Protein AF-B8GD30-F1 (afdb_monomer_lite)

Sequence (114 aa):
MPALRFDWRWIALLIIIVVLANTRSLPWPLTALALAIPAGWLLYQAAQTLGIDLPGTRPSTRVTYWRGRRIETSGPSRRQVVNRANLAPGLLYGVFGLALALAALAVVARNLGV

Foldseek 3Di:
DDDPPPDCVVVLVVLLVVCVVCVVPDDLVSNLCNLLVLLVVLLVVLCVLQQNDDPPPQQPFDFDADPNDTDTDRDPDPRPPNDPVSNVSSVVSNVSSVVSNVVSVVSVCVVVVD

Secondary structure (DSSP, 8-state):
-------THHHHHHHHHHHHHTTTTS-HHHHHHHHHHHHHHHHHHHHHHTT---TT----EEEEEETTEEEEEEPPP------HHHHHHHHHHHHHHHHHHHHHHHHHHHHHT-

Radius of gyration: 20.25 Å; chains: 1; bounding box: 41×41×55 Å

Organism: Chloroflexus aggregans (strain MD-66 / DSM 9485) (NCBI:txid326427)

pLDDT: mean 77.42, std 10.11, range [45.0, 90.38]

Structure (mmCIF, N/CA/C/O backbone):
data_AF-B8GD30-F1
#
_entry.id   AF-B8GD30-F1
#
loop_
_atom_site.group_PDB
_atom_site.id
_atom_site.type_symbol
_atom_site.label_atom_id
_atom_site.label_alt_id
_atom_site.label_comp_id
_atom_site.label_asym_id
_atom_site.label_entity_id
_atom_site.label_seq_id
_atom_site.pdbx_PDB_ins_code
_atom_site.Cartn_x
_atom_site.Cartn_y
_atom_site.Cartn_z
_atom_site.occupancy
_atom_site.B_iso_or_equiv
_atom_site.auth_seq_id
_atom_site.auth_comp_id
_atom_site.auth_asym_id
_atom_site.auth_atom_id
_atom_site.pdbx_PDB_model_num
ATOM 1 N N . MET A 1 1 ? -20.816 1.074 -31.509 1.00 45.00 1 MET A N 1
ATOM 2 C CA . MET A 1 1 ? -21.193 1.778 -30.263 1.00 45.00 1 MET A CA 1
ATOM 3 C C . MET A 1 1 ? -19.948 1.913 -29.398 1.00 45.00 1 MET A C 1
ATOM 5 O O . MET A 1 1 ? -19.244 0.915 -29.280 1.00 45.00 1 MET A O 1
ATOM 9 N N . PRO A 1 2 ? -19.599 3.099 -28.872 1.00 59.50 2 PRO A N 1
ATOM 10 C CA . PRO A 1 2 ? -18.422 3.236 -28.019 1.00 59.50 2 PRO A CA 1
ATOM 11 C C . PRO A 1 2 ? -18.666 2.497 -26.698 1.00 59.50 2 PRO A C 1
ATOM 13 O O . PRO A 1 2 ? -19.664 2.737 -26.023 1.00 59.50 2 PRO A O 1
ATOM 16 N N . ALA A 1 3 ? -17.777 1.565 -26.352 1.00 64.38 3 ALA A N 1
ATOM 17 C CA . ALA A 1 3 ? -17.828 0.863 -25.078 1.00 64.38 3 ALA A CA 1
ATOM 18 C C . ALA A 1 3 ? -17.608 1.874 -23.946 1.00 64.38 3 ALA A C 1
ATOM 20 O O . ALA A 1 3 ? -16.599 2.583 -23.936 1.00 64.38 3 ALA A O 1
ATOM 21 N N . LEU A 1 4 ? -18.553 1.948 -23.007 1.00 62.94 4 LEU A N 1
ATOM 22 C CA . LEU A 1 4 ? -18.420 2.759 -21.803 1.00 62.94 4 LEU A CA 1
ATOM 23 C C . LEU A 1 4 ? -17.215 2.217 -21.016 1.00 62.94 4 LEU A C 1
ATOM 25 O O . LEU A 1 4 ? -17.295 1.170 -20.376 1.00 62.94 4 LEU A O 1
ATOM 29 N N . ARG A 1 5 ? -16.058 2.879 -21.122 1.00 66.19 5 ARG A N 1
ATOM 30 C CA . ARG A 1 5 ? -14.862 2.509 -20.356 1.00 66.19 5 ARG A CA 1
ATOM 31 C C . ARG A 1 5 ? -15.091 2.971 -18.929 1.00 66.19 5 ARG A C 1
ATOM 33 O O . ARG A 1 5 ? -14.813 4.114 -18.581 1.00 66.19 5 ARG A O 1
ATOM 40 N N . PHE A 1 6 ? -15.675 2.086 -18.136 1.00 70.88 6 PHE A N 1
ATOM 41 C CA . PHE A 1 6 ? -15.918 2.326 -16.730 1.00 70.88 6 PHE A CA 1
ATOM 42 C C . PHE A 1 6 ? -14.569 2.372 -15.997 1.00 70.88 6 PHE A C 1
ATOM 44 O O . PHE A 1 6 ? -13.901 1.352 -15.830 1.00 70.88 6 PHE A O 1
ATOM 51 N N . ASP A 1 7 ? -14.130 3.576 -15.630 1.00 81.44 7 ASP A N 1
ATOM 52 C CA . ASP A 1 7 ? -12.876 3.776 -14.908 1.00 81.44 7 ASP A CA 1
ATOM 53 C C . ASP A 1 7 ? -13.108 3.518 -13.412 1.00 81.44 7 ASP A C 1
ATOM 55 O O . ASP A 1 7 ? -13.830 4.252 -12.735 1.00 81.44 7 ASP A O 1
ATOM 59 N N . TRP A 1 8 ? -12.494 2.454 -12.892 1.00 81.69 8 TRP A N 1
ATOM 60 C CA . TRP A 1 8 ? -12.580 2.032 -11.489 1.00 81.69 8 TRP A CA 1
ATOM 61 C C . TRP A 1 8 ? -12.157 3.133 -10.503 1.00 81.69 8 TRP A C 1
ATOM 63 O O . TRP A 1 8 ? -12.558 3.110 -9.336 1.00 81.69 8 TRP A O 1
ATOM 73 N N . ARG A 1 9 ? -11.392 4.128 -10.973 1.00 81.62 9 ARG A N 1
ATOM 74 C CA . ARG A 1 9 ? -11.017 5.321 -10.207 1.00 81.62 9 ARG A CA 1
ATOM 75 C C . ARG A 1 9 ? -12.230 6.075 -9.662 1.00 81.62 9 ARG A C 1
ATOM 77 O O . ARG A 1 9 ? -12.144 6.610 -8.561 1.00 81.62 9 ARG A O 1
ATOM 84 N N . TRP A 1 10 ? -13.364 6.069 -10.370 1.00 80.31 10 TRP A N 1
ATOM 85 C CA . TRP A 1 10 ? -14.601 6.699 -9.894 1.00 80.31 10 TRP A CA 1
ATOM 86 C C . TRP A 1 10 ? -15.222 5.959 -8.709 1.00 80.31 10 TRP A C 1
ATOM 88 O O . TRP A 1 10 ? -15.702 6.603 -7.780 1.00 80.31 10 TRP A O 1
ATOM 98 N N . ILE A 1 11 ? -15.149 4.623 -8.692 1.00 78.00 11 ILE A N 1
ATOM 99 C CA . ILE A 1 11 ? -15.564 3.831 -7.525 1.00 78.00 11 ILE A CA 1
ATOM 100 C C . ILE A 1 11 ? -14.656 4.153 -6.338 1.00 78.00 11 ILE A C 1
ATOM 102 O O . ILE A 1 11 ? -15.151 4.409 -5.244 1.00 78.00 11 ILE A O 1
ATOM 106 N N . ALA A 1 12 ? -13.338 4.187 -6.551 1.00 75.31 12 ALA A N 1
ATOM 107 C CA . ALA A 1 12 ? -12.383 4.511 -5.493 1.00 75.31 12 ALA A CA 1
ATOM 108 C C . ALA A 1 12 ? -12.627 5.915 -4.908 1.00 75.31 12 ALA A C 1
ATOM 110 O O . ALA A 1 12 ? -12.662 6.071 -3.688 1.00 75.31 12 ALA A O 1
ATOM 111 N N . LEU A 1 13 ? -12.869 6.916 -5.762 1.00 75.19 13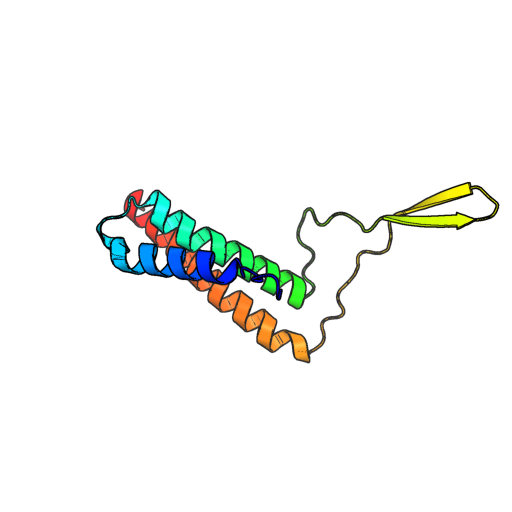 LEU A N 1
ATOM 112 C CA . LEU A 1 13 ? -13.216 8.275 -5.341 1.00 75.19 13 LEU A CA 1
ATOM 113 C C . LEU A 1 13 ? -14.505 8.295 -4.505 1.00 75.19 13 LEU A C 1
ATOM 115 O O . LEU A 1 13 ? -14.543 8.918 -3.447 1.00 75.19 13 LEU A O 1
ATOM 119 N N . LEU A 1 14 ? -15.545 7.588 -4.952 1.00 76.94 14 LEU A N 1
ATOM 120 C CA . LEU A 1 14 ? -16.829 7.532 -4.255 1.00 76.94 14 LEU A CA 1
ATOM 121 C C . LEU A 1 14 ? -16.692 6.874 -2.878 1.00 76.94 14 LEU A C 1
ATOM 123 O O . LEU A 1 14 ? -17.211 7.405 -1.899 1.00 76.94 14 LEU A O 1
ATOM 127 N N . ILE A 1 15 ? -15.932 5.779 -2.778 1.00 76.00 15 ILE A N 1
ATOM 128 C CA . ILE A 1 15 ? -15.617 5.130 -1.497 1.00 76.00 15 ILE A CA 1
ATOM 129 C C . ILE A 1 15 ? -14.920 6.120 -0.555 1.00 76.00 15 ILE A C 1
ATOM 131 O O . ILE A 1 15 ? -15.327 6.251 0.598 1.00 76.00 15 ILE A O 1
ATOM 135 N N . ILE A 1 16 ? -13.915 6.855 -1.043 1.00 73.81 16 ILE A N 1
ATOM 136 C CA . ILE A 1 16 ? -13.187 7.854 -0.247 1.00 73.81 16 ILE A CA 1
ATOM 137 C C . ILE A 1 16 ? -14.134 8.947 0.267 1.00 73.81 16 ILE A C 1
ATOM 139 O O . ILE A 1 16 ? -14.093 9.284 1.451 1.00 73.81 16 ILE A O 1
ATOM 143 N N . ILE A 1 17 ? -15.016 9.469 -0.592 1.00 77.25 17 ILE A N 1
ATOM 144 C CA . ILE A 1 17 ? -15.991 10.506 -0.224 1.00 77.25 17 ILE A CA 1
ATOM 145 C C . ILE A 1 17 ? -16.969 9.986 0.835 1.00 77.25 17 ILE A C 1
ATOM 147 O O . ILE A 1 17 ? -17.204 10.669 1.829 1.00 77.25 17 ILE A O 1
ATOM 151 N N . VAL A 1 18 ? -17.509 8.777 0.658 1.00 72.88 18 VAL A N 1
ATOM 152 C CA . VAL A 1 18 ? -18.440 8.160 1.617 1.00 72.88 18 VAL A CA 1
ATOM 153 C C . VAL A 1 18 ? -17.775 7.971 2.978 1.00 72.88 18 VAL A C 1
ATOM 155 O O . VAL A 1 18 ? -18.390 8.285 4.000 1.00 72.88 18 VAL A O 1
ATOM 158 N N . VAL A 1 19 ? -16.519 7.515 2.999 1.00 70.62 19 VAL A N 1
ATOM 159 C CA . VAL A 1 19 ? -15.747 7.365 4.236 1.00 70.62 19 VAL A CA 1
ATOM 160 C C . VAL A 1 19 ? -15.541 8.716 4.913 1.00 70.62 19 VAL A C 1
ATOM 162 O O . VAL A 1 19 ? -15.848 8.837 6.096 1.00 70.62 19 VAL A O 1
ATOM 165 N N . LEU A 1 20 ? -15.077 9.731 4.175 1.00 69.38 20 LEU A N 1
ATOM 166 C CA . LEU A 1 20 ? -14.850 11.085 4.694 1.00 69.38 20 LEU A CA 1
ATOM 167 C C . LEU A 1 20 ? -16.130 11.690 5.283 1.00 69.38 20 LEU A C 1
ATOM 169 O O . LEU A 1 20 ? -16.115 12.172 6.419 1.00 69.38 20 LEU A O 1
ATOM 173 N N . ALA A 1 21 ? -17.237 11.598 4.545 1.00 74.75 21 ALA A N 1
ATOM 174 C CA . ALA A 1 21 ? -18.535 12.139 4.939 1.00 74.75 21 ALA A CA 1
ATOM 175 C C . ALA A 1 21 ? -19.120 11.455 6.186 1.00 74.75 21 ALA A C 1
ATOM 177 O O . ALA A 1 21 ? -19.831 12.095 6.955 1.00 74.75 21 ALA A O 1
ATOM 178 N N . ASN A 1 22 ? -18.797 10.177 6.415 1.00 74.62 22 ASN A N 1
ATOM 179 C CA . ASN A 1 22 ? -19.353 9.384 7.515 1.00 74.62 22 ASN A CA 1
ATOM 180 C C . ASN A 1 22 ? -18.313 9.020 8.584 1.00 74.62 22 ASN A C 1
ATOM 182 O O . ASN A 1 22 ? -18.543 8.112 9.380 1.00 74.62 22 ASN A O 1
ATOM 186 N N . THR A 1 23 ? -17.175 9.717 8.645 1.00 65.00 23 THR A N 1
ATOM 187 C CA . THR A 1 23 ? -16.068 9.409 9.577 1.00 65.00 23 THR A CA 1
ATOM 188 C C . THR A 1 23 ? -16.485 9.325 11.048 1.00 65.00 23 THR A C 1
ATOM 190 O O . THR A 1 23 ? -15.850 8.604 11.812 1.00 65.00 23 THR A O 1
ATOM 193 N N . ARG A 1 24 ? -17.549 10.029 11.460 1.00 70.38 24 ARG A N 1
ATOM 194 C CA . ARG A 1 24 ? -18.096 9.976 12.831 1.00 70.38 24 ARG A CA 1
ATOM 195 C C . ARG A 1 24 ? -19.023 8.786 13.095 1.00 70.38 24 ARG A C 1
ATOM 197 O O . ARG A 1 24 ? -19.239 8.445 14.251 1.00 70.38 24 ARG A O 1
ATOM 204 N N . SER A 1 25 ? -19.580 8.196 12.044 1.00 74.81 25 SER A N 1
ATOM 205 C CA . SER A 1 25 ? -20.614 7.154 12.110 1.00 74.81 25 SER A CA 1
ATOM 206 C C . SER A 1 25 ? -20.083 5.780 11.702 1.00 74.81 25 SER A C 1
ATOM 208 O O . SER A 1 25 ? -20.702 4.761 11.996 1.00 74.81 25 SER A O 1
ATOM 210 N N . LEU A 1 26 ? -18.945 5.744 11.006 1.00 72.69 26 LEU A N 1
ATOM 211 C CA . LEU A 1 26 ? -18.296 4.518 10.568 1.00 72.69 26 LEU A CA 1
ATOM 212 C C . LEU A 1 26 ? -17.538 3.848 11.726 1.00 72.69 26 LEU A C 1
ATOM 214 O O . LEU A 1 26 ? -16.794 4.522 12.443 1.00 72.69 26 LEU A O 1
ATOM 218 N N . PRO A 1 27 ? -17.650 2.514 11.865 1.00 82.62 27 PRO A N 1
ATOM 219 C CA . PRO A 1 27 ? -16.780 1.728 12.726 1.00 82.62 27 PRO A CA 1
ATOM 220 C C . PRO A 1 27 ? -15.308 2.075 12.487 1.00 82.62 27 PRO A C 1
ATOM 222 O O . PRO A 1 27 ? -14.848 2.103 11.342 1.00 82.62 27 PRO A O 1
ATOM 225 N N . TRP A 1 28 ? -14.552 2.281 13.566 1.00 82.81 28 TRP A N 1
ATOM 226 C CA . TRP A 1 28 ? -13.130 2.617 13.481 1.00 82.81 28 TRP A CA 1
ATOM 227 C C . TRP A 1 28 ? -12.276 1.635 12.649 1.00 82.81 28 TRP A C 1
ATOM 229 O O . TRP A 1 28 ? -11.323 2.099 12.022 1.00 82.81 28 TRP A O 1
ATOM 239 N N . PRO A 1 29 ? -12.586 0.319 12.543 1.00 84.62 29 PRO A N 1
ATOM 240 C CA . PRO A 1 29 ? -11.817 -0.566 11.670 1.00 84.62 29 PRO A CA 1
ATOM 241 C C . PRO A 1 29 ? -11.959 -0.181 10.195 1.00 84.62 29 PRO A C 1
ATOM 243 O O . PRO A 1 29 ? -10.997 -0.268 9.437 1.00 84.62 29 PRO A O 1
ATOM 246 N N . LEU A 1 30 ? -13.144 0.282 9.780 1.00 84.25 30 LEU A N 1
ATOM 247 C CA . LEU A 1 30 ? -13.402 0.691 8.399 1.00 84.25 30 LEU A CA 1
ATOM 248 C C . LEU A 1 30 ? -12.693 2.001 8.065 1.00 84.25 30 LEU A C 1
ATOM 250 O O . LEU A 1 30 ? -12.116 2.114 6.986 1.00 84.25 30 LEU A O 1
ATOM 254 N N . THR A 1 31 ? -12.683 2.970 8.983 1.00 81.62 31 THR A N 1
ATOM 255 C CA . THR A 1 31 ? -11.930 4.217 8.781 1.00 81.62 31 THR A CA 1
ATOM 256 C C . THR A 1 31 ? -10.423 3.958 8.767 1.00 81.62 31 THR A C 1
ATOM 258 O O . THR A 1 31 ? -9.731 4.483 7.897 1.00 81.62 31 THR A O 1
ATOM 261 N N . ALA A 1 32 ? -9.917 3.082 9.642 1.00 85.25 32 ALA A N 1
ATOM 262 C CA . ALA A 1 32 ? -8.515 2.671 9.639 1.00 85.25 32 ALA A CA 1
ATOM 263 C C . ALA A 1 32 ? -8.124 1.974 8.324 1.00 85.25 32 ALA A C 1
ATOM 265 O O . ALA A 1 32 ? -7.112 2.334 7.726 1.00 85.25 32 ALA A O 1
ATOM 266 N N . LEU A 1 33 ? -8.938 1.037 7.823 1.00 85.56 33 LEU A N 1
ATOM 267 C CA . LEU A 1 33 ? -8.698 0.367 6.538 1.00 85.56 33 LEU A CA 1
ATOM 268 C C . LEU A 1 33 ? -8.762 1.336 5.355 1.00 85.56 33 LEU A C 1
ATOM 270 O O . LEU A 1 33 ? -7.907 1.286 4.471 1.00 85.56 33 LEU A O 1
ATOM 274 N N . ALA A 1 34 ? -9.736 2.244 5.347 1.00 84.00 34 ALA A N 1
ATOM 275 C CA . ALA A 1 34 ? -9.880 3.239 4.292 1.00 84.00 34 ALA A CA 1
ATOM 276 C C . ALA A 1 34 ? -8.693 4.213 4.215 1.00 84.00 34 ALA A C 1
ATOM 278 O O . ALA A 1 34 ? -8.429 4.750 3.144 1.00 84.00 34 ALA A O 1
ATOM 279 N N . LEU A 1 35 ? -7.962 4.415 5.316 1.00 84.62 35 LEU A N 1
ATOM 280 C CA . LEU A 1 35 ? -6.705 5.167 5.345 1.00 84.62 35 LEU A CA 1
ATOM 281 C C . LEU A 1 35 ? -5.497 4.277 5.010 1.00 84.62 35 LEU A C 1
ATOM 283 O O . LEU A 1 35 ? -4.628 4.677 4.236 1.00 84.62 35 LEU A O 1
ATOM 287 N N . ALA A 1 36 ? -5.456 3.056 5.545 1.00 86.50 36 ALA A N 1
ATOM 288 C CA . ALA A 1 36 ? -4.335 2.132 5.390 1.00 86.50 36 ALA A CA 1
ATOM 289 C C . ALA A 1 36 ? -4.168 1.618 3.950 1.00 86.50 36 ALA A C 1
ATOM 291 O O . ALA A 1 36 ? -3.041 1.486 3.476 1.00 86.50 36 ALA A O 1
ATOM 292 N N . ILE A 1 37 ? -5.266 1.356 3.232 1.00 87.81 37 ILE A N 1
ATOM 293 C CA . ILE A 1 37 ? -5.233 0.875 1.841 1.00 87.81 37 ILE A CA 1
ATOM 294 C C . ILE A 1 37 ? -4.553 1.891 0.900 1.00 87.81 37 ILE A C 1
ATOM 296 O O . ILE A 1 37 ? -3.566 1.525 0.252 1.00 87.81 37 ILE A O 1
ATOM 300 N N . PRO A 1 38 ? -5.005 3.159 0.807 1.00 84.25 38 PRO A N 1
ATOM 301 C CA . PRO A 1 38 ? -4.333 4.149 -0.028 1.00 84.25 38 PRO A CA 1
ATOM 302 C C . PRO A 1 38 ? -2.934 4.489 0.497 1.00 84.25 38 PRO A C 1
ATOM 304 O O . PRO A 1 38 ? -2.040 4.702 -0.320 1.00 84.25 38 PRO A O 1
ATOM 307 N N . ALA A 1 39 ? -2.705 4.472 1.818 1.00 86.75 39 ALA A N 1
ATOM 308 C CA . ALA A 1 39 ? -1.368 4.641 2.389 1.00 86.75 39 ALA A CA 1
ATOM 309 C C . ALA A 1 39 ? -0.387 3.583 1.866 1.00 86.75 39 ALA A C 1
ATOM 311 O O . ALA A 1 39 ? 0.674 3.924 1.346 1.00 86.75 39 ALA A O 1
ATOM 312 N N . GLY A 1 40 ? -0.763 2.303 1.941 1.00 86.75 40 GLY A N 1
ATOM 313 C CA . GLY A 1 40 ? 0.058 1.194 1.461 1.00 86.75 40 GLY A CA 1
ATOM 314 C C . GLY A 1 40 ? 0.335 1.285 -0.038 1.00 86.75 40 GLY A C 1
ATOM 315 O O . GLY A 1 40 ? 1.470 1.086 -0.469 1.00 86.75 40 GLY A O 1
ATOM 316 N N . TRP A 1 41 ? -0.670 1.659 -0.834 1.00 85.88 41 TRP A N 1
ATOM 317 C CA . TRP A 1 41 ? -0.491 1.849 -2.273 1.00 85.88 41 TRP A CA 1
ATOM 318 C C . TRP A 1 41 ? 0.457 3.013 -2.599 1.00 85.88 41 TRP A C 1
ATOM 320 O O . TRP A 1 41 ? 1.346 2.861 -3.436 1.00 85.88 41 TRP A O 1
ATOM 330 N N . LEU A 1 42 ? 0.322 4.155 -1.919 1.00 86.00 42 LEU A N 1
ATOM 331 C CA . LEU A 1 42 ? 1.201 5.313 -2.112 1.00 86.00 42 LEU A CA 1
ATOM 332 C C . LEU A 1 42 ? 2.642 5.014 -1.690 1.00 86.00 42 LEU A C 1
ATOM 334 O O . LEU A 1 42 ? 3.568 5.341 -2.426 1.00 86.00 42 LEU A O 1
ATOM 338 N N . LEU A 1 43 ? 2.840 4.332 -0.561 1.00 87.00 43 LEU A N 1
ATOM 339 C CA . LEU A 1 43 ? 4.168 3.910 -0.109 1.00 87.00 43 LEU A CA 1
ATOM 340 C C . LEU A 1 43 ? 4.802 2.896 -1.072 1.00 87.00 43 LEU A C 1
ATOM 342 O O . LEU A 1 43 ? 5.995 2.983 -1.357 1.00 87.00 43 LEU A O 1
ATOM 346 N N . TYR A 1 44 ? 4.007 1.983 -1.636 1.00 84.38 44 TYR A N 1
ATOM 347 C CA . TYR A 1 44 ? 4.465 1.067 -2.679 1.00 84.38 44 TYR A CA 1
ATOM 348 C C . TYR A 1 44 ? 4.924 1.814 -3.940 1.00 84.38 44 TYR A C 1
ATOM 350 O O . TYR A 1 44 ? 5.995 1.525 -4.476 1.00 84.38 44 TYR A O 1
ATOM 358 N N . GLN A 1 45 ? 4.156 2.811 -4.390 1.00 84.12 45 GLN A N 1
ATOM 359 C CA . GLN A 1 45 ? 4.534 3.652 -5.531 1.00 84.12 45 GLN A CA 1
ATOM 360 C C . GLN A 1 45 ? 5.774 4.502 -5.236 1.00 84.12 45 GLN A C 1
ATOM 362 O O . GLN A 1 45 ? 6.662 4.613 -6.084 1.00 84.12 45 GLN A O 1
ATOM 367 N N . ALA A 1 46 ? 5.877 5.067 -4.032 1.00 84.62 46 ALA A N 1
ATOM 368 C CA . ALA A 1 46 ? 7.058 5.796 -3.581 1.00 84.62 46 ALA A CA 1
ATOM 369 C C . ALA A 1 46 ? 8.302 4.904 -3.642 1.00 84.62 46 ALA A C 1
ATOM 371 O O . ALA A 1 46 ? 9.319 5.282 -4.215 1.00 84.62 46 ALA A O 1
ATOM 372 N N . ALA A 1 47 ? 8.202 3.678 -3.136 1.00 83.44 47 ALA A N 1
ATOM 373 C CA . ALA A 1 47 ? 9.315 2.749 -3.148 1.00 83.44 47 ALA A CA 1
ATOM 374 C C . ALA A 1 47 ? 9.717 2.311 -4.563 1.00 83.44 47 ALA A C 1
ATOM 376 O O . ALA A 1 47 ? 10.904 2.335 -4.882 1.00 83.44 47 ALA A O 1
ATOM 377 N N . GLN A 1 48 ? 8.756 2.002 -5.443 1.00 79.56 48 GLN A N 1
ATOM 378 C CA . GLN A 1 48 ? 9.061 1.709 -6.849 1.00 79.56 48 GLN A CA 1
ATOM 379 C C . GLN A 1 48 ? 9.732 2.895 -7.554 1.00 79.56 48 GLN A C 1
ATOM 381 O O . GLN A 1 48 ? 10.743 2.734 -8.233 1.00 79.56 48 GLN A O 1
ATOM 386 N N . THR A 1 49 ? 9.192 4.103 -7.393 1.00 80.75 49 THR A N 1
ATOM 387 C CA . THR A 1 49 ? 9.729 5.306 -8.054 1.00 80.75 49 THR A CA 1
ATOM 388 C C . THR A 1 49 ? 11.118 5.688 -7.547 1.00 80.75 49 THR A C 1
ATOM 390 O O . THR A 1 49 ? 11.939 6.165 -8.334 1.00 80.75 49 THR A O 1
ATOM 393 N N . LEU A 1 50 ? 11.402 5.420 -6.271 1.00 77.94 50 LEU A N 1
ATOM 394 C CA . LEU A 1 50 ? 12.706 5.615 -5.636 1.00 77.94 50 LEU A CA 1
ATOM 395 C C . LEU A 1 50 ? 13.666 4.429 -5.834 1.00 77.94 50 LEU A C 1
ATOM 397 O O . LEU A 1 50 ? 14.804 4.497 -5.376 1.00 77.94 50 LEU A O 1
ATOM 401 N N . GLY A 1 51 ? 13.244 3.360 -6.518 1.00 71.56 51 GLY A N 1
ATOM 402 C CA . GLY A 1 51 ? 14.079 2.184 -6.777 1.00 71.56 51 GLY A CA 1
ATOM 403 C C . GLY A 1 51 ? 14.432 1.380 -5.520 1.00 71.56 51 GLY A C 1
ATOM 404 O O . GLY A 1 51 ? 15.466 0.715 -5.493 1.00 71.56 51 GLY A O 1
ATOM 405 N N . ILE A 1 52 ? 13.602 1.457 -4.476 1.00 76.06 52 ILE A N 1
ATOM 406 C CA . ILE A 1 52 ? 13.748 0.672 -3.249 1.00 76.06 52 ILE A CA 1
ATOM 407 C C . ILE A 1 52 ? 13.200 -0.732 -3.524 1.00 76.06 52 ILE A C 1
ATOM 409 O O . ILE A 1 52 ? 12.009 -0.900 -3.787 1.00 76.06 52 ILE A O 1
ATOM 413 N N . ASP A 1 53 ? 14.065 -1.745 -3.456 1.00 66.94 53 ASP A N 1
ATOM 414 C CA . ASP A 1 53 ? 13.650 -3.145 -3.572 1.00 66.94 53 ASP A CA 1
ATOM 415 C C . ASP A 1 53 ? 12.835 -3.546 -2.332 1.00 66.94 53 ASP A C 1
ATOM 417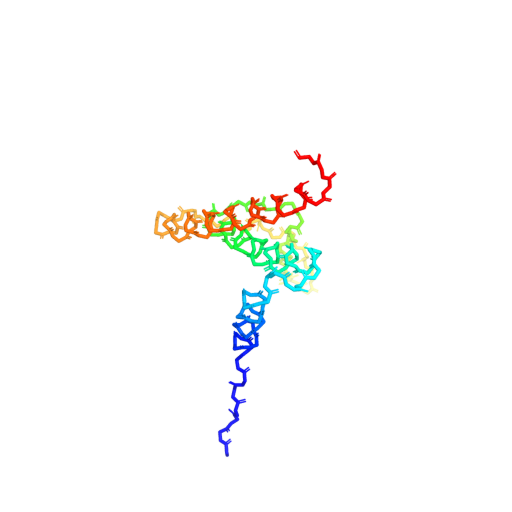 O O . ASP A 1 53 ? 13.356 -3.601 -1.217 1.00 66.94 53 ASP A O 1
ATOM 421 N N . LEU A 1 54 ? 11.541 -3.823 -2.521 1.00 66.94 54 LEU A N 1
ATOM 422 C CA . LEU A 1 54 ? 10.697 -4.366 -1.457 1.00 66.94 54 LEU A CA 1
ATOM 423 C C . LEU A 1 54 ? 10.920 -5.876 -1.297 1.00 66.94 54 LEU A C 1
ATOM 425 O O . LEU A 1 54 ? 10.972 -6.594 -2.297 1.00 66.94 54 LEU A O 1
ATOM 429 N N . PRO A 1 55 ? 10.952 -6.402 -0.060 1.00 62.34 55 PRO A N 1
ATOM 430 C CA . PRO A 1 55 ? 10.980 -7.841 0.164 1.00 62.34 55 PRO A CA 1
ATOM 431 C C . PRO A 1 55 ? 9.736 -8.496 -0.459 1.00 62.34 55 PRO A C 1
ATOM 433 O O . PRO A 1 55 ? 8.605 -8.121 -0.158 1.00 62.34 55 PRO A O 1
ATOM 436 N N . GLY A 1 56 ? 9.949 -9.467 -1.355 1.00 63.16 56 GLY A N 1
ATOM 437 C CA . GLY A 1 56 ? 8.881 -10.195 -2.054 1.00 63.16 56 GLY A CA 1
ATOM 438 C C . GLY A 1 56 ? 8.633 -9.778 -3.509 1.00 63.16 56 GLY A C 1
ATOM 439 O O . GLY A 1 56 ? 7.783 -10.383 -4.170 1.00 63.16 56 GLY A O 1
ATOM 440 N N . THR A 1 57 ? 9.372 -8.806 -4.056 1.00 62.56 57 THR A N 1
ATOM 441 C CA . THR A 1 57 ? 9.384 -8.569 -5.507 1.00 62.56 57 THR A CA 1
ATOM 442 C C . THR A 1 57 ? 9.918 -9.812 -6.221 1.00 62.56 57 THR A C 1
ATOM 444 O O . THR A 1 57 ? 11.060 -10.231 -6.035 1.00 62.56 57 THR A O 1
ATOM 447 N N . ARG A 1 58 ? 9.055 -10.462 -7.018 1.00 60.22 58 ARG A N 1
ATOM 448 C CA . ARG A 1 58 ? 9.436 -11.682 -7.740 1.00 60.22 58 ARG A CA 1
ATOM 449 C C . ARG A 1 58 ? 10.582 -11.359 -8.702 1.00 60.22 58 ARG A C 1
ATOM 451 O O . ARG A 1 58 ? 10.441 -10.415 -9.487 1.00 60.22 58 ARG A O 1
ATOM 458 N N . PRO A 1 59 ? 11.680 -12.135 -8.689 1.00 62.50 59 PRO A N 1
ATOM 459 C CA . PRO A 1 59 ? 12.721 -11.981 -9.688 1.00 62.50 59 PRO A CA 1
ATOM 460 C C . PRO A 1 59 ? 12.098 -12.169 -11.073 1.00 62.50 59 PRO A C 1
ATOM 462 O O . PRO A 1 59 ? 11.312 -13.090 -11.299 1.00 62.50 59 PRO A O 1
ATOM 465 N N . SER A 1 60 ? 12.407 -11.258 -11.992 1.00 63.19 60 SER A N 1
ATOM 466 C CA . SER A 1 60 ? 11.936 -11.358 -13.371 1.00 63.19 60 SER A CA 1
ATOM 467 C C . SER A 1 60 ? 12.601 -12.568 -14.020 1.00 63.19 60 SER A C 1
ATOM 469 O O . SER A 1 60 ? 13.804 -12.551 -14.260 1.00 63.19 60 SER A O 1
ATOM 471 N N . THR A 1 61 ? 11.860 -13.644 -14.281 1.00 68.50 61 THR A N 1
ATOM 472 C CA . THR A 1 61 ? 12.411 -14.810 -14.982 1.00 68.50 61 THR A CA 1
ATOM 473 C C . THR A 1 61 ? 12.527 -14.485 -16.466 1.00 68.50 61 THR A C 1
ATOM 475 O O . THR A 1 61 ? 11.521 -14.322 -17.159 1.00 68.50 61 THR A O 1
ATOM 478 N N . ARG A 1 62 ? 13.757 -14.399 -16.981 1.00 72.00 62 ARG A N 1
ATOM 479 C CA . ARG A 1 62 ? 13.992 -14.285 -18.420 1.00 72.00 62 ARG A CA 1
ATOM 480 C C . ARG A 1 62 ? 14.064 -15.692 -18.997 1.00 72.00 62 ARG A C 1
ATOM 482 O O . ARG A 1 62 ? 15.006 -16.436 -18.736 1.00 72.00 62 ARG A O 1
ATOM 489 N N . VAL A 1 63 ? 13.079 -16.032 -19.820 1.00 77.25 63 VAL A N 1
ATOM 490 C CA . VAL A 1 63 ? 13.116 -17.254 -20.623 1.00 77.25 63 VAL A CA 1
ATOM 491 C C . VAL A 1 63 ? 13.860 -16.945 -21.916 1.00 77.25 63 VAL A C 1
ATOM 493 O O . VAL A 1 63 ? 13.421 -16.099 -22.694 1.00 77.25 63 VAL A O 1
ATOM 496 N N . THR A 1 64 ? 14.983 -17.621 -22.142 1.00 84.81 64 THR A N 1
ATOM 497 C CA . THR A 1 64 ? 15.728 -17.542 -23.404 1.00 84.81 64 THR A CA 1
ATOM 498 C C . THR A 1 64 ? 15.724 -18.915 -24.062 1.00 84.81 64 THR A C 1
ATOM 500 O O . THR A 1 64 ? 16.028 -19.918 -23.416 1.00 84.81 64 THR A O 1
ATOM 503 N N . TYR A 1 65 ? 15.376 -18.971 -25.346 1.00 86.12 65 TYR A N 1
ATOM 504 C CA . TYR A 1 65 ? 15.479 -20.192 -26.139 1.00 86.12 65 TYR A CA 1
ATOM 505 C C . TYR A 1 65 ? 16.801 -20.184 -26.891 1.00 86.12 65 TYR A C 1
ATOM 507 O O . TYR A 1 65 ? 17.074 -19.270 -27.668 1.00 86.12 65 TYR A O 1
ATOM 515 N N . TRP A 1 66 ? 17.627 -21.201 -26.664 1.00 86.88 66 TRP A N 1
ATOM 516 C CA . TRP A 1 66 ? 18.903 -21.333 -27.356 1.00 86.88 66 TRP A CA 1
ATOM 517 C C . TRP A 1 66 ? 19.148 -22.788 -27.740 1.00 86.88 66 TRP A C 1
ATOM 519 O O . TRP A 1 66 ? 19.034 -23.683 -26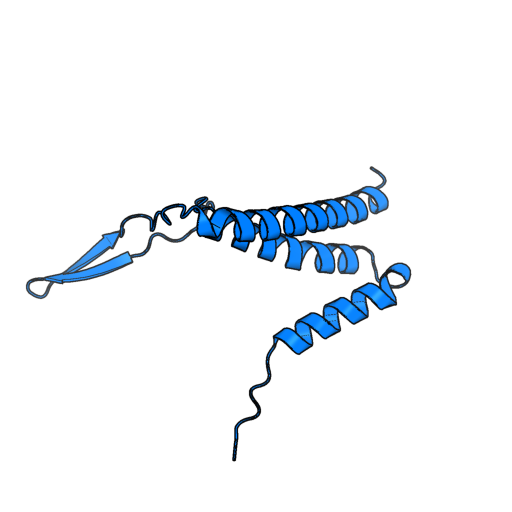.903 1.00 86.88 66 TRP A O 1
ATOM 529 N N . ARG A 1 67 ? 19.441 -23.031 -29.026 1.00 87.19 67 ARG A N 1
ATOM 530 C CA . ARG A 1 67 ? 19.639 -24.377 -29.604 1.00 87.19 67 ARG A CA 1
ATOM 531 C C . ARG A 1 67 ? 18.551 -25.390 -29.205 1.00 87.19 67 ARG A C 1
ATOM 533 O O . ARG A 1 67 ? 18.850 -26.522 -28.841 1.00 87.19 67 ARG A O 1
ATOM 540 N N . GLY A 1 68 ? 17.288 -24.966 -29.215 1.00 88.94 68 GLY A N 1
ATOM 541 C CA . GLY A 1 68 ? 16.154 -25.828 -28.859 1.00 88.94 68 GLY A CA 1
ATOM 542 C C . GLY A 1 68 ? 16.017 -26.154 -27.366 1.00 88.94 68 GLY A C 1
ATOM 543 O O . GLY A 1 68 ? 15.128 -26.916 -27.002 1.00 88.94 68 GLY A O 1
ATOM 544 N N . ARG A 1 69 ? 16.845 -25.577 -26.483 1.00 82.12 69 ARG A N 1
ATOM 545 C CA . ARG A 1 69 ? 16.682 -25.687 -25.026 1.00 82.12 69 ARG A CA 1
ATOM 546 C C . ARG A 1 69 ? 16.083 -24.412 -24.443 1.00 82.12 69 ARG A C 1
ATOM 548 O O . ARG A 1 69 ? 16.440 -23.302 -24.845 1.00 82.12 69 ARG A O 1
ATOM 555 N N . ARG A 1 70 ? 15.189 -24.590 -23.467 1.00 85.94 70 ARG A N 1
ATOM 556 C CA . ARG A 1 70 ? 14.658 -23.515 -22.624 1.00 85.94 70 ARG A CA 1
ATOM 557 C C . ARG A 1 70 ? 15.651 -23.255 -21.495 1.00 85.94 70 ARG A C 1
ATOM 559 O O . ARG A 1 70 ? 15.884 -24.135 -20.672 1.00 85.94 70 ARG A O 1
ATOM 566 N N . ILE A 1 71 ? 16.233 -22.062 -21.470 1.00 84.56 71 ILE A N 1
ATOM 567 C CA . ILE A 1 71 ? 17.092 -21.603 -20.379 1.00 84.56 71 ILE A CA 1
ATOM 568 C C . ILE A 1 71 ? 16.283 -20.582 -19.583 1.00 84.56 71 ILE A C 1
ATOM 570 O O . ILE A 1 71 ? 15.933 -19.512 -20.088 1.00 84.56 71 ILE A O 1
ATOM 574 N N . GLU A 1 72 ? 15.947 -20.942 -18.350 1.00 81.56 72 GLU A N 1
ATOM 575 C CA . GLU A 1 72 ? 15.328 -20.039 -17.385 1.00 81.56 72 GLU A CA 1
ATOM 576 C C . GLU A 1 72 ? 16.445 -19.383 -16.588 1.00 81.56 72 GLU A C 1
ATOM 578 O O . GLU A 1 72 ? 17.073 -20.002 -15.733 1.00 81.56 72 GLU A O 1
ATOM 583 N N . THR A 1 73 ? 16.743 -18.131 -16.912 1.00 78.25 73 THR A N 1
ATOM 584 C CA . THR A 1 73 ? 17.693 -17.342 -16.137 1.00 78.25 73 THR A CA 1
ATOM 585 C C . THR A 1 73 ? 16.890 -16.444 -15.211 1.00 78.25 73 THR A C 1
ATOM 587 O O . THR A 1 73 ? 15.984 -15.733 -15.660 1.00 78.25 73 THR A O 1
ATOM 590 N N . SER A 1 74 ? 17.218 -16.456 -13.920 1.00 68.81 74 SER A N 1
ATOM 591 C CA . SER A 1 74 ? 16.815 -15.393 -13.004 1.00 68.81 74 SER A CA 1
ATOM 592 C C . SER A 1 74 ? 17.360 -14.087 -13.576 1.00 68.81 74 SER A C 1
ATOM 594 O O . SER A 1 74 ? 18.566 -13.846 -13.603 1.00 68.81 74 SER A O 1
ATOM 596 N N . GLY A 1 75 ? 16.469 -13.285 -14.155 1.00 62.41 75 GLY A N 1
ATOM 597 C CA . GLY A 1 75 ? 16.833 -12.011 -14.742 1.00 62.41 75 GLY A CA 1
ATOM 598 C C . GLY A 1 75 ? 17.390 -11.094 -13.657 1.00 62.41 75 GLY A C 1
ATOM 599 O O . GLY A 1 75 ? 17.007 -11.221 -12.489 1.00 62.41 75 GLY A O 1
ATOM 600 N N . PRO A 1 76 ? 18.302 -10.177 -14.018 1.00 56.97 76 PRO A N 1
ATOM 601 C CA . PRO A 1 76 ? 18.828 -9.214 -13.063 1.00 56.97 76 PRO A CA 1
ATOM 602 C C . PRO A 1 76 ? 17.662 -8.473 -12.400 1.00 56.97 76 PRO A C 1
ATOM 604 O O . PRO A 1 76 ? 16.693 -8.125 -13.084 1.00 56.97 76 PRO A O 1
ATOM 607 N N . SER A 1 77 ? 17.752 -8.242 -11.079 1.00 57.50 77 SER A N 1
ATOM 608 C CA . SER A 1 77 ? 16.827 -7.331 -10.394 1.00 57.50 77 SER A CA 1
ATOM 609 C C . SER A 1 77 ? 16.770 -6.058 -11.228 1.00 57.50 77 SER A C 1
ATOM 611 O O . SER A 1 77 ? 17.815 -5.504 -11.592 1.00 57.50 77 SER A O 1
ATOM 613 N N . ARG A 1 78 ? 15.562 -5.646 -11.623 1.00 57.16 78 ARG A N 1
ATOM 614 C CA . ARG A 1 78 ? 15.357 -4.428 -12.402 1.00 57.16 78 ARG A CA 1
ATOM 615 C C . ARG A 1 78 ? 15.630 -3.259 -11.462 1.00 57.16 78 ARG A C 1
ATOM 617 O O . ARG A 1 78 ? 14.695 -2.619 -11.004 1.00 57.16 78 ARG A O 1
ATOM 624 N N . ARG A 1 79 ? 16.908 -2.990 -11.172 1.00 54.66 79 ARG A N 1
ATOM 625 C CA . ARG A 1 79 ? 17.344 -1.791 -10.463 1.00 54.66 79 ARG A CA 1
ATOM 626 C C . ARG A 1 79 ? 16.861 -0.616 -11.290 1.00 54.66 79 ARG A C 1
ATOM 628 O O . ARG A 1 79 ? 17.409 -0.316 -12.352 1.00 54.66 79 ARG A O 1
ATOM 635 N N . GLN A 1 80 ? 15.773 -0.009 -10.839 1.00 59.25 80 GLN A N 1
ATOM 636 C CA . GLN A 1 80 ? 15.283 1.228 -11.405 1.00 59.25 80 GLN A CA 1
ATOM 637 C C . GLN A 1 80 ? 16.361 2.261 -11.105 1.00 59.25 80 GLN A C 1
ATOM 639 O O . GLN A 1 80 ? 16.578 2.633 -9.955 1.00 59.25 80 GLN A O 1
ATOM 644 N N . VAL A 1 81 ? 17.118 2.641 -12.136 1.00 58.88 81 VAL A N 1
ATOM 645 C CA . VAL A 1 81 ? 18.113 3.705 -12.023 1.00 58.88 81 VAL A CA 1
ATOM 646 C C . VAL A 1 81 ? 17.364 4.932 -11.523 1.00 58.88 81 VAL A C 1
ATOM 648 O O . VAL A 1 81 ? 16.451 5.414 -12.199 1.00 58.88 81 VAL A O 1
ATOM 651 N N . VAL A 1 82 ? 17.702 5.379 -10.313 1.00 59.53 82 VAL A N 1
ATOM 652 C CA . VAL A 1 82 ? 17.061 6.520 -9.659 1.00 59.53 82 VAL A CA 1
ATOM 653 C C . VAL A 1 82 ? 17.346 7.753 -10.504 1.00 59.53 82 VAL A C 1
ATOM 655 O O . VAL A 1 82 ? 18.412 8.361 -10.434 1.00 59.53 82 VAL A O 1
ATOM 658 N N . ASN A 1 83 ? 16.397 8.092 -11.369 1.00 67.19 83 ASN A N 1
ATOM 659 C CA . ASN A 1 83 ? 16.452 9.315 -12.141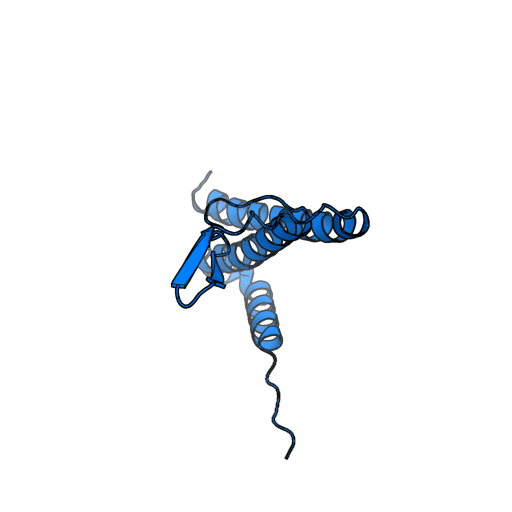 1.00 67.19 83 ASN A CA 1
ATOM 660 C C . ASN A 1 83 ? 16.093 10.471 -11.203 1.00 67.19 83 ASN A C 1
ATOM 662 O O . ASN A 1 83 ? 15.089 10.395 -10.494 1.00 67.19 83 ASN A O 1
ATOM 666 N N . ARG A 1 84 ? 16.870 11.562 -11.209 1.00 71.38 84 ARG A N 1
ATOM 667 C CA . ARG A 1 84 ? 16.576 12.750 -10.386 1.00 71.38 84 ARG A CA 1
ATOM 668 C C . ARG A 1 84 ? 15.183 13.319 -10.671 1.00 71.38 84 ARG A C 1
ATOM 670 O O . ARG A 1 84 ? 14.554 13.852 -9.766 1.00 71.38 84 ARG A O 1
ATOM 677 N N . ALA A 1 85 ? 14.669 13.126 -11.887 1.00 74.38 85 ALA A N 1
ATOM 678 C CA . ALA A 1 85 ? 13.298 13.484 -12.254 1.00 74.38 85 ALA A CA 1
ATOM 679 C C . ALA A 1 85 ? 12.218 12.712 -11.463 1.00 74.38 85 ALA A C 1
ATOM 681 O O . ALA A 1 85 ? 11.115 13.219 -11.278 1.00 74.38 85 ALA A O 1
ATOM 682 N N . ASN A 1 86 ? 12.532 11.516 -10.955 1.00 69.44 86 ASN A N 1
ATOM 683 C CA . ASN A 1 86 ? 11.598 10.673 -10.205 1.00 69.44 86 ASN A CA 1
ATOM 684 C C . ASN A 1 86 ? 11.636 10.929 -8.688 1.00 69.44 86 ASN A C 1
ATOM 686 O O . ASN A 1 86 ? 10.769 10.430 -7.973 1.00 69.44 86 ASN A O 1
ATOM 690 N N . LEU A 1 87 ? 12.591 11.730 -8.193 1.00 79.38 87 LEU A N 1
ATOM 691 C CA . LEU A 1 87 ? 12.696 12.066 -6.767 1.00 79.38 87 LEU A CA 1
ATOM 692 C C . LEU A 1 87 ? 11.486 12.860 -6.278 1.00 79.38 87 LEU A C 1
ATOM 694 O O . LEU A 1 87 ? 10.916 12.524 -5.247 1.00 79.38 87 LEU A O 1
ATOM 698 N N . ALA A 1 88 ? 11.080 13.892 -7.022 1.00 81.88 88 ALA A N 1
ATOM 699 C CA . ALA A 1 88 ? 9.944 14.734 -6.655 1.00 81.88 88 ALA A CA 1
ATOM 700 C C . ALA A 1 88 ? 8.622 13.944 -6.552 1.00 81.88 88 ALA A C 1
ATOM 702 O O . ALA A 1 88 ? 7.993 13.993 -5.494 1.00 81.88 88 ALA A O 1
ATOM 703 N N . PRO A 1 89 ? 8.198 13.168 -7.572 1.00 80.69 89 PRO A N 1
ATOM 704 C CA . PRO A 1 89 ? 6.986 12.363 -7.450 1.00 80.69 89 PRO A CA 1
ATOM 705 C C . PRO A 1 89 ? 7.121 11.256 -6.396 1.00 80.69 89 PRO A C 1
ATOM 707 O O . PRO A 1 89 ? 6.173 11.032 -5.648 1.00 80.69 89 PRO A O 1
ATOM 710 N N . GLY A 1 90 ? 8.288 10.611 -6.269 1.00 82.00 90 GLY A N 1
ATOM 711 C CA . GLY A 1 90 ? 8.519 9.594 -5.239 1.00 82.00 90 GLY A CA 1
ATOM 712 C C . GLY A 1 90 ? 8.406 10.142 -3.815 1.00 82.00 90 GLY A C 1
ATOM 713 O O . GLY A 1 90 ? 7.776 9.515 -2.965 1.00 82.00 90 GLY A O 1
ATOM 714 N N . LEU A 1 91 ? 8.927 11.348 -3.568 1.00 86.44 91 LEU A N 1
ATOM 715 C CA . LEU A 1 91 ? 8.768 12.053 -2.295 1.00 86.44 91 LEU A CA 1
ATOM 716 C C . LEU A 1 91 ? 7.314 12.429 -2.023 1.00 86.44 91 LEU A C 1
ATOM 718 O O . LEU A 1 91 ? 6.860 12.248 -0.899 1.00 86.44 91 LEU A O 1
ATOM 722 N N . LEU A 1 92 ? 6.570 12.906 -3.025 1.00 87.31 92 LEU A N 1
ATOM 723 C CA . LEU A 1 92 ? 5.150 13.218 -2.849 1.00 87.31 92 LEU A CA 1
ATOM 724 C C . LEU A 1 92 ? 4.358 11.966 -2.459 1.00 87.31 92 LEU A C 1
ATOM 726 O O . LEU A 1 92 ? 3.649 11.982 -1.455 1.00 87.31 92 LEU A O 1
ATOM 730 N N . TYR A 1 93 ? 4.527 10.863 -3.191 1.00 86.25 93 TYR A N 1
ATOM 731 C CA . TYR A 1 93 ? 3.889 9.595 -2.834 1.00 86.25 93 TYR A CA 1
ATOM 732 C C . TYR A 1 93 ? 4.310 9.119 -1.441 1.00 86.25 93 TYR A C 1
ATOM 734 O O . TYR A 1 93 ? 3.464 8.675 -0.666 1.00 86.25 93 TYR A O 1
ATOM 742 N N . GLY A 1 94 ? 5.592 9.271 -1.100 1.00 86.56 94 GLY A N 1
ATOM 743 C CA . GLY A 1 94 ? 6.133 8.918 0.206 1.00 86.56 94 GLY A CA 1
ATOM 744 C C . GLY A 1 94 ? 5.478 9.714 1.328 1.00 86.56 94 GLY A C 1
ATOM 745 O O . GLY A 1 94 ? 4.907 9.119 2.232 1.00 86.56 94 GLY A O 1
ATOM 746 N N . VAL A 1 95 ? 5.495 11.046 1.249 1.00 90.38 95 VAL A N 1
ATOM 747 C CA . VAL A 1 95 ? 4.965 11.939 2.291 1.00 90.38 95 VAL A CA 1
ATOM 748 C C . VAL A 1 95 ? 3.460 11.748 2.476 1.00 90.38 95 VAL A C 1
ATOM 750 O O . VAL A 1 95 ? 3.011 11.574 3.608 1.00 90.38 95 VAL A O 1
ATOM 753 N N . PHE A 1 96 ? 2.679 11.720 1.391 1.00 88.25 96 PHE A N 1
ATOM 754 C CA . PHE A 1 96 ? 1.233 11.494 1.490 1.00 88.25 96 PHE A CA 1
ATOM 755 C C . PHE A 1 96 ? 0.904 10.089 2.005 1.00 88.25 96 PHE A C 1
ATOM 757 O O . PHE A 1 96 ? 0.016 9.935 2.844 1.00 88.25 96 PHE A O 1
ATOM 764 N N . GLY A 1 97 ? 1.639 9.070 1.552 1.00 86.19 97 GLY A N 1
ATOM 765 C CA . GLY A 1 97 ? 1.484 7.702 2.039 1.00 86.19 97 GLY A CA 1
ATOM 766 C C . GLY A 1 97 ? 1.799 7.576 3.530 1.00 86.19 97 GLY A C 1
ATOM 767 O O . GLY A 1 97 ? 1.040 6.952 4.268 1.00 86.19 97 GLY A O 1
ATOM 768 N N . LEU A 1 98 ? 2.871 8.220 3.995 1.00 90.00 98 LEU A N 1
ATOM 769 C CA . LEU A 1 98 ? 3.309 8.190 5.391 1.00 90.00 98 LEU A CA 1
ATOM 770 C C . LEU A 1 98 ? 2.333 8.954 6.297 1.00 90.00 98 LEU A C 1
ATOM 772 O O . LEU A 1 98 ? 1.965 8.450 7.355 1.00 90.00 98 LEU A O 1
ATOM 776 N N . ALA A 1 99 ? 1.833 10.110 5.854 1.00 89.31 99 ALA A N 1
ATOM 777 C CA . ALA A 1 99 ? 0.801 10.858 6.570 1.00 89.31 99 ALA A CA 1
ATOM 778 C C . ALA A 1 99 ? -0.485 10.032 6.755 1.00 89.31 99 ALA A C 1
ATOM 780 O O . ALA A 1 99 ? -1.034 9.981 7.856 1.00 89.31 99 ALA A O 1
ATOM 781 N N . LEU A 1 100 ? -0.938 9.334 5.707 1.00 87.12 100 LEU A N 1
ATOM 782 C CA . LEU A 1 100 ? -2.110 8.458 5.785 1.00 87.12 100 LEU A CA 1
ATOM 783 C C . LEU A 1 100 ? -1.862 7.225 6.663 1.00 87.12 100 LEU A C 1
ATOM 785 O O . LEU A 1 100 ? -2.746 6.840 7.426 1.00 87.12 100 LEU A O 1
ATOM 789 N N . ALA A 1 101 ? -0.668 6.630 6.602 1.00 88.12 101 ALA A N 1
ATOM 790 C CA . ALA A 1 101 ? -0.294 5.508 7.460 1.00 88.12 101 ALA A CA 1
ATOM 791 C C . ALA A 1 101 ? -0.295 5.912 8.942 1.00 88.12 101 ALA A C 1
ATOM 793 O O . ALA A 1 101 ? -0.856 5.203 9.776 1.00 88.12 101 ALA A O 1
ATOM 794 N N . LEU A 1 102 ? 0.274 7.078 9.263 1.00 89.81 102 LEU A N 1
ATOM 795 C CA . LEU A 1 102 ? 0.252 7.633 10.616 1.00 89.81 102 LEU A CA 1
ATOM 796 C C . LEU A 1 102 ? -1.170 7.960 11.070 1.00 89.81 102 LEU A C 1
ATOM 798 O O . LEU A 1 102 ? -1.517 7.665 12.208 1.00 89.81 102 LEU A O 1
ATOM 802 N N . ALA A 1 103 ? -2.01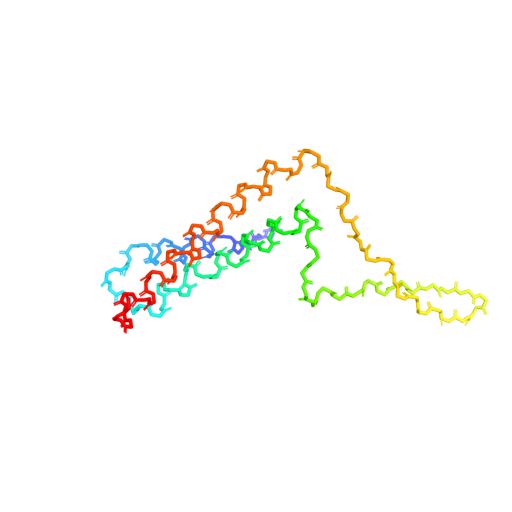3 8.507 10.192 1.00 86.00 103 ALA A N 1
ATOM 803 C CA . ALA A 1 103 ? -3.418 8.748 10.507 1.00 86.00 103 ALA A CA 1
ATOM 804 C C . ALA A 1 103 ? -4.166 7.438 10.807 1.00 86.00 103 ALA A C 1
ATOM 806 O O . ALA A 1 103 ? -4.904 7.367 11.788 1.00 86.00 103 ALA A O 1
ATOM 807 N N . ALA A 1 104 ? -3.942 6.384 10.015 1.00 87.69 104 ALA A N 1
ATOM 808 C CA . ALA A 1 104 ? -4.512 5.062 10.268 1.00 87.69 104 ALA A CA 1
ATOM 809 C C . ALA A 1 104 ? -4.042 4.497 11.618 1.00 87.69 104 ALA A C 1
ATOM 811 O O . ALA A 1 104 ? -4.866 4.049 12.415 1.00 87.69 104 ALA A O 1
ATOM 812 N N . LEU A 1 105 ? -2.739 4.579 11.909 1.00 88.75 105 LEU A N 1
ATOM 813 C CA . LEU A 1 105 ? -2.172 4.159 13.192 1.00 88.75 105 LEU A CA 1
ATOM 814 C C . LEU A 1 105 ? -2.743 4.961 14.362 1.00 88.75 105 LEU A C 1
ATOM 816 O O . LEU A 1 105 ? -3.080 4.368 15.378 1.00 88.75 105 LEU A O 1
ATOM 820 N N . ALA A 1 106 ? -2.917 6.274 14.215 1.00 87.56 106 ALA A N 1
ATOM 821 C CA . ALA A 1 106 ? -3.507 7.124 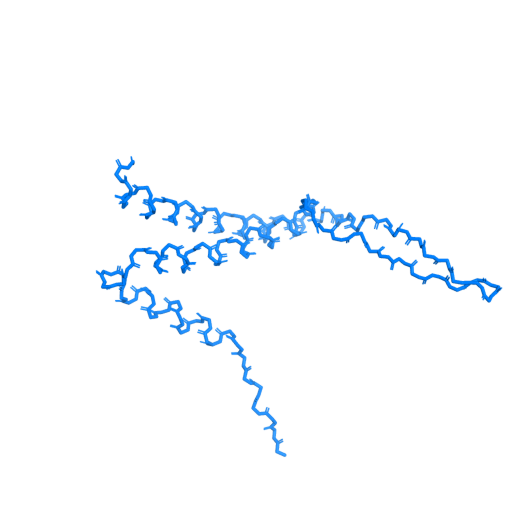15.244 1.00 87.56 106 ALA A CA 1
ATOM 822 C C . ALA A 1 106 ? -4.972 6.757 15.524 1.00 87.56 106 ALA A C 1
ATOM 824 O O . ALA A 1 106 ? -5.389 6.731 16.680 1.00 87.56 106 ALA A O 1
ATOM 825 N N . VAL A 1 107 ? -5.752 6.431 14.485 1.00 85.62 107 VAL A N 1
ATOM 826 C CA . VAL A 1 107 ? -7.123 5.922 14.653 1.00 85.62 107 VAL A CA 1
ATOM 827 C C . VAL A 1 107 ? -7.106 4.615 15.440 1.00 85.62 107 VAL A C 1
ATOM 829 O O . VAL A 1 107 ? -7.890 4.465 16.373 1.00 85.62 107 VAL A O 1
ATOM 832 N N . VAL A 1 108 ? -6.213 3.684 15.106 1.00 87.62 108 VAL A N 1
ATOM 833 C CA . VAL A 1 108 ? -6.106 2.401 15.812 1.00 87.62 108 VAL A CA 1
ATOM 834 C C . VAL A 1 108 ? -5.659 2.607 17.263 1.00 87.62 108 VAL A C 1
ATOM 836 O O . VAL A 1 108 ? -6.343 2.142 18.167 1.00 87.62 108 VAL A O 1
ATOM 839 N N . ALA A 1 109 ? -4.578 3.353 17.498 1.00 87.56 109 ALA A N 1
ATOM 840 C CA . ALA A 1 109 ? -4.025 3.625 18.826 1.00 87.56 109 ALA A CA 1
ATOM 841 C C . ALA A 1 109 ? -5.064 4.276 19.752 1.00 87.56 109 ALA A C 1
ATOM 843 O O . ALA A 1 109 ? -5.377 3.733 20.812 1.00 87.56 109 ALA A O 1
ATOM 844 N N . ARG A 1 110 ? -5.741 5.327 19.266 1.00 87.06 110 ARG A N 1
ATOM 845 C CA . ARG A 1 110 ? -6.819 6.006 19.996 1.00 87.06 110 ARG A CA 1
ATOM 846 C C . ARG A 1 110 ? -7.943 5.058 20.418 1.00 87.06 110 ARG A C 1
ATOM 848 O O . ARG A 1 110 ? -8.500 5.229 21.497 1.00 87.06 110 ARG A O 1
ATOM 855 N N . ASN A 1 111 ? -8.315 4.103 19.565 1.00 85.12 111 ASN A N 1
ATOM 856 C CA . ASN A 1 111 ? -9.388 3.152 19.871 1.00 85.12 111 ASN A CA 1
ATOM 857 C C . ASN A 1 111 ? -8.911 1.965 20.726 1.00 85.12 111 ASN A C 1
ATOM 859 O O . ASN A 1 111 ? -9.737 1.329 21.375 1.00 85.12 111 ASN A O 1
ATOM 863 N N . LEU A 1 112 ? -7.605 1.684 20.755 1.00 86.94 112 LEU A N 1
ATOM 864 C CA . LEU A 1 112 ? -6.984 0.687 21.633 1.00 86.94 112 LEU A CA 1
ATOM 865 C C . LEU A 1 112 ? -6.553 1.261 22.996 1.00 86.94 112 LEU A C 1
ATOM 867 O O . LEU A 1 112 ? -6.156 0.494 23.868 1.00 86.94 112 LEU A O 1
ATOM 871 N N . GLY A 1 113 ? -6.655 2.579 23.197 1.00 77.62 113 GLY A N 1
ATOM 872 C CA . GLY A 1 113 ? -6.321 3.246 24.460 1.00 77.62 113 GLY A CA 1
ATOM 873 C C . GLY A 1 113 ? -4.823 3.485 24.676 1.00 77.62 113 GLY A C 1
ATOM 874 O O . GLY A 1 113 ? -4.402 3.620 25.824 1.00 77.62 113 GLY A O 1
ATOM 875 N N . VAL A 1 114 ? -4.042 3.521 23.590 1.00 68.44 114 VAL A N 1
ATOM 876 C CA . VAL A 1 114 ? -2.607 3.863 23.563 1.00 68.44 114 VAL A CA 1
ATOM 877 C C . VAL A 1 114 ? -2.441 5.267 22.999 1.00 68.44 114 VAL A C 1
ATOM 879 O O . VAL A 1 114 ? -1.686 6.052 23.610 1.00 68.44 114 VAL A O 1
#

=== Feature glossary ===
The record interleaves many kinds of information about one protein. Here is each kind framed as the question it answers.

Q: Are the domains correctly placed relative to each other?
A: Predicted aligned error is AlphaFold's pairwise confidence. Unlike pLDDT (per-residue), PAE is per-residue-pair and captures whether two parts of the structure are correctly placed relative to each other. Units are ångströms of expected positional error.

Q: Which residues are in helices, strands, or loops?
A: Eight-state secondary structure (DSSP): H is the canonical α-helix, G the tighter 3₁₀-helix, I the wider π-helix; E/B are β-structure, T and S are turns and bends, and '-' is everything else. DSSP derives these from the pattern of main-chain N–H···O=C hydrogen bonds, not from the sequence.

Q: What if only a Cα trace is available?
A: P-SEA three-state annotation labels each residue as helix, strand, or coil based purely on the geometry of the Cα trace. It serves as a fallback when the full backbone (and thus DSSP) is unavailable.

Q: What are the backbone torsion angles?
A: φ (phi) and ψ (psi) are the two rotatable backbone dihedrals per residue: φ is the C(i-1)–N–Cα–C torsion, ψ is the N–Cα–C–N(i+1) torsion, both in degrees on (−180°, 180°]. α-helical residues cluster near (−60°, −45°); β-strand residues near (−120°, +130°). A Ramachandran plot is simply a scatter of (φ, ψ) for every residue.

Q: What known structures does this most resemble?
A: Structural nearest neighbors (via Foldseek easy-search vs the PDB). Reported per hit: target PDB id, E-value, and alignment TM-score. A TM-score above ~0.5 is the conventional threshold for 'same fold'.

Q: What family and function is it annotated with?
A: Database cross-references. InterPro integrates a dozen domain/family signature databases into unified entries with residue-range hits. GO terms attach function/process/location labels with evidence codes. CATH codes position the fold in a four-level structural taxonomy. Organism is the NCBI-taxonomy species name.

Q: Which residues are buried vs exposed?
A: Solvent accessibility: the surface area of each residue that a 1.4 Å water probe can touch, in Å². When only backbone atoms are present the absolute values are lower than full-atom SASA (side chains contribute most of the area) and are flagged as backbone-only.

Q: What do the diagnostic plots show?
A: Three diagnostic plots accompany the record. The Cα contact map visualizes the tertiary structure as a 2D adjacency matrix (8 Å cutoff, sequence-local contacts suppressed). The Ramachandran plot shows the distribution of backbone (φ, ψ) torsions, with points in the α and β basins reflecting secondary structure content. The PAE plot shows AlphaFold's inter-residue confidence as a color matrix.

Q: What is the amino-acid chain?
A: The amino-acid sequence is the protein's primary structure: the linear order of residues from the N-terminus to the C-terminus, written in one-letter code. Everything else here — the 3D coordinates, the secondary structure, the domain annotations — is ultimately a consequence of this string.

Q: What do the rendered images show?
A: The six renders are orthographic views along the three Cartesian axes in both directions. Representation (cartoon, sticks, or surface) and color scheme (sequence-rainbow or by-chain) vary across proteins so the training set covers all the common visualization conventions.

Q: Where is each backbone atom in 3D?
A: The mmCIF table is the protein's shape written out atom by atom. For each backbone N, Cα, C, and carbonyl O, it records an (x, y, z) coordinate triple in Å plus the residue type, chain letter, and residue number.

Q: How mobile is each atom in the crystal?
A: For experimental (PDB) structures, the B-factor (temperature factor) quantifies the positional spread of each atom in the crystal — a combination of thermal vibration and static disorder — in units of Å². High B-factors mark flexible loops or poorly resolved regions; low B-factors mark the rigid, well-ordered core.

Q: How big and how compact is the whole molecule?
A: Three whole-structure scalars: the radius of gyration (RMS distance of Cα from centroid, in Å), the count of Cα–Cα contacts (pairs closer than 8 Å and separated by more than four residues in sequence — i.e. tertiary, not local, contacts), and the bounding-box dimensions. Together they distinguish compact globular folds from extended fibres or disordered chains.

Q: What does the local fold look like, residue by residue?
A: A 3Di character summarizes, for each residue, the relative orientation of the Cα frame of its nearest spatial neighbor. Because it encodes fold topology rather than chemistry, 3Di alignments detect remote structural similarity that sequence alignment misses.

Q: How confident is the AlphaFold model at each residue?
A: For AlphaFold models, the B-factor field carries pLDDT — the model's own estimate of local accuracy on a 0–100 scale. Regions with pLDDT<50 should be treated as essentially unmodeled; they often correspond to intrinsically disordered segments.